Protein AF-F0WYY8-F1 (afdb_monomer_lite)

Radius of gyration: 13.11 Å; chains: 1; bounding box: 35×35×26 Å

Foldseek 3Di:
DEEAPDDFDPVDAALDDLVRVLVCVVVVNLVQQEYEHQQLPQCTSYNLSPDAADPVQQKWFQDSVVSHIDGDLDDSGYIYGRHNDDDPVCPVVVVVVVVVSSVVD

Structure (mmCIF, N/CA/C/O backbone):
data_AF-F0WYY8-F1
#
_entry.id   AF-F0WYY8-F1
#
loop_
_atom_site.group_PDB
_atom_site.id
_atom_site.type_symbol
_atom_site.label_atom_id
_atom_site.label_alt_id
_atom_site.label_comp_id
_atom_site.label_asym_id
_atom_site.label_entity_id
_atom_site.label_seq_id
_atom_site.pdbx_PDB_ins_code
_atom_site.Cartn_x
_atom_site.Cartn_y
_atom_site.Cartn_z
_atom_site.occupancy
_atom_site.B_iso_or_equiv
_atom_site.auth_seq_id
_atom_site.auth_comp_id
_atom_site.auth_asym_id
_atom_site.auth_atom_id
_atom_site.pdbx_PDB_model_num
ATOM 1 N N . MET A 1 1 ? 2.437 0.687 8.805 1.00 84.38 1 MET A N 1
ATOM 2 C CA . MET A 1 1 ? 3.038 0.388 7.488 1.00 84.38 1 MET A CA 1
ATOM 3 C C . MET A 1 1 ? 3.092 -1.119 7.299 1.00 84.38 1 MET A C 1
ATOM 5 O O . MET A 1 1 ? 3.439 -1.803 8.257 1.00 84.38 1 MET A O 1
ATOM 9 N N . LEU A 1 2 ? 2.751 -1.614 6.108 1.00 88.94 2 LEU A N 1
ATOM 10 C CA . LEU A 1 2 ? 2.913 -3.010 5.681 1.00 88.94 2 LEU A CA 1
ATOM 11 C C . LEU A 1 2 ? 3.929 -3.063 4.530 1.00 88.94 2 LEU A C 1
ATOM 13 O O . LEU A 1 2 ? 3.882 -2.211 3.648 1.00 88.94 2 LEU A O 1
ATOM 17 N N . VAL A 1 3 ? 4.813 -4.060 4.524 1.00 88.12 3 VAL A N 1
ATOM 18 C CA . VAL A 1 3 ? 5.704 -4.346 3.389 1.00 88.12 3 VAL A CA 1
ATOM 19 C C . VAL A 1 3 ? 5.444 -5.783 2.947 1.00 88.12 3 VAL A C 1
ATOM 21 O O . VAL A 1 3 ? 5.676 -6.708 3.725 1.00 88.12 3 VAL A O 1
ATOM 24 N N . ASN A 1 4 ? 4.921 -5.966 1.735 1.00 86.25 4 ASN A N 1
ATOM 25 C CA . ASN A 1 4 ? 4.677 -7.264 1.124 1.00 86.25 4 ASN A CA 1
ATOM 26 C C . ASN A 1 4 ? 5.800 -7.613 0.139 1.00 86.25 4 ASN A C 1
ATOM 28 O O . ASN A 1 4 ? 6.125 -6.832 -0.749 1.00 86.25 4 ASN A O 1
ATOM 32 N N . GLY A 1 5 ? 6.362 -8.809 0.289 1.00 83.62 5 GLY A N 1
ATOM 33 C CA . GLY A 1 5 ? 7.272 -9.433 -0.678 1.00 83.62 5 GLY A CA 1
ATOM 34 C C . GLY A 1 5 ? 6.922 -10.900 -0.931 1.00 83.62 5 GLY A C 1
ATOM 35 O O . GLY A 1 5 ? 7.756 -11.670 -1.397 1.00 83.62 5 GLY A O 1
ATOM 36 N N . MET A 1 6 ? 5.712 -11.310 -0.542 1.00 83.94 6 MET A N 1
ATOM 37 C CA . MET A 1 6 ? 5.197 -12.655 -0.759 1.00 83.94 6 MET A CA 1
ATOM 38 C C . MET A 1 6 ? 4.646 -12.751 -2.177 1.00 83.94 6 MET A C 1
ATOM 40 O O . MET A 1 6 ? 3.766 -11.977 -2.543 1.00 83.94 6 MET A O 1
ATOM 44 N N . TYR A 1 7 ? 5.111 -13.753 -2.924 1.00 81.19 7 TYR A N 1
ATOM 45 C CA . TYR A 1 7 ? 4.425 -14.204 -4.130 1.00 81.19 7 TYR A CA 1
ATOM 46 C C . TYR A 1 7 ? 3.037 -14.731 -3.762 1.00 81.19 7 TYR A C 1
ATOM 48 O O . TYR A 1 7 ? 2.910 -15.525 -2.823 1.00 81.19 7 TYR A O 1
ATOM 56 N N . TRP A 1 8 ? 2.018 -14.324 -4.510 1.00 89.25 8 TRP A N 1
ATOM 57 C CA . TRP A 1 8 ? 0.645 -14.751 -4.283 1.00 89.25 8 TRP A CA 1
ATOM 58 C C . TRP A 1 8 ? 0.037 -15.439 -5.506 1.00 89.25 8 TRP A C 1
ATOM 60 O O . TRP A 1 8 ? 0.290 -15.071 -6.650 1.00 89.25 8 TRP A O 1
ATOM 70 N N . ASP A 1 9 ? -0.822 -16.422 -5.239 1.00 87.88 9 ASP A N 1
ATOM 71 C CA . ASP A 1 9 ? -1.734 -17.005 -6.217 1.00 87.88 9 ASP A CA 1
ATOM 72 C C . ASP A 1 9 ? -3.091 -17.312 -5.565 1.00 87.88 9 ASP A C 1
ATOM 74 O O . ASP A 1 9 ? -3.228 -17.301 -4.338 1.00 87.88 9 ASP A O 1
ATOM 78 N N . ASP A 1 10 ? -4.107 -17.578 -6.386 1.00 87.44 10 ASP A N 1
ATOM 79 C CA . ASP A 1 10 ? -5.507 -17.713 -5.964 1.00 87.44 10 ASP A CA 1
ATOM 80 C C . A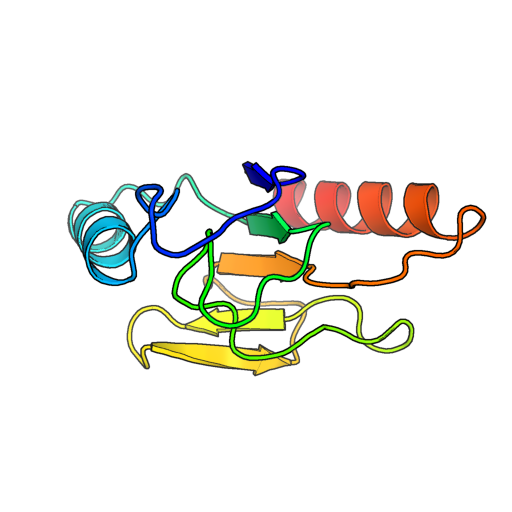SP A 1 10 ? -5.795 -18.897 -5.026 1.00 87.44 10 ASP A C 1
ATOM 82 O O . ASP A 1 10 ? -6.864 -18.951 -4.411 1.00 87.44 10 ASP A O 1
ATOM 86 N N . ARG A 1 11 ? -4.840 -19.819 -4.857 1.00 91.50 11 ARG A N 1
ATOM 87 C CA . ARG A 1 11 ? -4.934 -20.937 -3.910 1.00 91.50 11 ARG A CA 1
ATOM 88 C C . ARG A 1 11 ? -4.653 -20.492 -2.479 1.00 91.50 11 ARG A C 1
ATOM 90 O O . ARG A 1 11 ? -4.981 -21.224 -1.543 1.00 91.50 11 ARG A O 1
ATOM 97 N N . PHE A 1 12 ? -4.059 -19.313 -2.296 1.00 88.06 12 PHE A N 1
ATOM 98 C CA . PHE A 1 12 ? -3.747 -18.742 -0.993 1.00 88.06 12 PHE A CA 1
ATOM 99 C C . PHE A 1 12 ? -4.698 -17.591 -0.643 1.00 88.06 12 PHE A C 1
ATOM 101 O O . PHE A 1 12 ? -5.086 -16.799 -1.507 1.00 88.06 12 PHE A O 1
ATOM 108 N N . PRO A 1 13 ? -5.072 -17.442 0.642 1.00 89.44 13 PRO A N 1
ATOM 109 C CA . PRO A 1 13 ? -5.865 -16.299 1.066 1.00 89.44 13 PRO A CA 1
ATOM 110 C C . PRO A 1 13 ? -5.107 -14.993 0.802 1.00 89.44 13 PRO A C 1
ATOM 112 O O . PRO A 1 13 ? -3.883 -14.926 0.923 1.00 89.44 13 PRO A O 1
ATOM 115 N N . ARG A 1 14 ? -5.851 -13.937 0.461 1.00 92.12 14 ARG A N 1
ATOM 116 C CA . ARG A 1 14 ? -5.297 -12.582 0.353 1.00 92.12 14 ARG A CA 1
ATOM 117 C C . ARG A 1 14 ? -4.790 -12.119 1.721 1.00 92.12 14 ARG A C 1
ATOM 119 O O . ARG A 1 14 ? -5.382 -12.466 2.745 1.00 92.12 14 ARG A O 1
ATOM 126 N N . LEU A 1 15 ? -3.747 -11.292 1.733 1.00 91.81 15 LEU A N 1
ATOM 127 C CA . LEU A 1 15 ? -3.257 -10.650 2.956 1.00 91.81 15 LEU A CA 1
ATOM 128 C C . LEU A 1 15 ? -4.292 -9.672 3.512 1.00 91.81 15 LEU A C 1
ATOM 130 O O . LEU A 1 15 ? -4.494 -9.606 4.724 1.00 91.81 15 LEU A O 1
ATOM 134 N N . MET A 1 16 ? -4.955 -8.919 2.629 1.00 90.88 16 MET A N 1
ATOM 135 C CA . MET A 1 16 ? -6.020 -8.004 3.021 1.00 90.88 16 MET A CA 1
ATOM 136 C C . MET A 1 16 ? -7.024 -7.786 1.887 1.00 90.88 16 MET A C 1
ATOM 138 O O . MET A 1 16 ? -6.654 -7.549 0.736 1.00 90.88 16 MET A O 1
ATOM 142 N N . SER A 1 17 ? -8.310 -7.842 2.233 1.00 93.12 17 SER A N 1
ATOM 143 C CA . SER A 1 17 ? -9.423 -7.513 1.337 1.00 93.12 17 SER A CA 1
ATOM 144 C C . SER A 1 17 ? -9.888 -6.064 1.493 1.00 93.12 17 SER A C 1
ATOM 146 O O . SER A 1 17 ? -9.742 -5.462 2.562 1.00 93.12 17 SER A O 1
ATOM 148 N N . LYS A 1 18 ? -10.537 -5.520 0.456 1.00 92.81 18 LYS A N 1
ATOM 149 C CA . LYS A 1 18 ? -11.198 -4.203 0.486 1.00 92.81 18 LYS A CA 1
ATOM 150 C C . LYS A 1 18 ? -12.197 -4.114 1.643 1.00 92.81 18 LYS A C 1
ATOM 152 O O . LYS A 1 18 ? -12.292 -3.082 2.304 1.00 92.81 18 LYS A O 1
ATOM 157 N N . LYS A 1 19 ? -12.914 -5.214 1.909 1.00 93.38 19 LYS A N 1
ATOM 158 C CA . LYS A 1 19 ? -13.881 -5.317 3.008 1.00 93.38 19 LYS A CA 1
ATOM 159 C C . LYS A 1 19 ? -13.203 -5.186 4.373 1.00 93.38 19 LYS A C 1
ATOM 161 O O . LYS A 1 19 ? -13.629 -4.352 5.162 1.00 93.38 19 LYS A O 1
ATOM 166 N N . GLN A 1 20 ? -12.147 -5.961 4.626 1.00 93.19 20 GLN A N 1
ATOM 167 C CA . GLN A 1 20 ? -11.413 -5.904 5.897 1.00 93.19 20 GLN A CA 1
ATOM 168 C C . GLN A 1 20 ? -10.840 -4.508 6.150 1.00 93.19 20 GLN A C 1
ATOM 170 O O . GLN A 1 20 ? -10.988 -3.975 7.246 1.00 93.19 20 GLN A O 1
ATOM 175 N N . LEU A 1 21 ? -10.243 -3.891 5.125 1.00 93.19 21 LEU A N 1
ATOM 176 C CA . LEU A 1 21 ? -9.716 -2.534 5.237 1.00 93.19 21 LEU A CA 1
ATOM 177 C C . LEU A 1 21 ? -10.819 -1.523 5.581 1.00 93.19 21 LEU A C 1
ATOM 179 O O . LEU A 1 21 ? -10.646 -0.693 6.474 1.00 93.19 21 LEU A O 1
ATOM 183 N N . LYS A 1 22 ? -11.971 -1.610 4.908 1.00 93.06 22 LYS A N 1
ATOM 184 C CA . LYS A 1 22 ? -13.112 -0.734 5.182 1.00 93.06 22 LYS A CA 1
ATOM 185 C C . LYS A 1 22 ? -13.656 -0.914 6.601 1.00 93.06 22 LYS A C 1
ATOM 187 O O . LYS A 1 22 ? -13.899 0.081 7.272 1.00 93.06 22 LYS A O 1
ATOM 192 N N . GLU A 1 23 ? -13.808 -2.150 7.071 1.00 94.25 23 GLU A N 1
ATOM 193 C CA . GLU A 1 23 ? -14.276 -2.442 8.433 1.00 94.25 23 GLU A CA 1
ATOM 194 C C . GLU A 1 23 ? -13.331 -1.864 9.499 1.00 94.25 23 GLU A C 1
ATOM 196 O O . GLU A 1 23 ? -13.799 -1.277 10.473 1.00 94.25 23 GLU A O 1
ATOM 201 N N . MET A 1 24 ? -12.011 -1.957 9.294 1.00 92.69 24 MET A N 1
ATOM 202 C CA . MET A 1 24 ? -11.021 -1.333 10.183 1.00 92.69 24 MET A CA 1
ATOM 203 C C . MET A 1 24 ? -11.171 0.193 10.224 1.00 92.69 24 MET A C 1
ATOM 205 O O . MET A 1 24 ? -11.216 0.784 11.304 1.00 92.69 24 MET A O 1
ATOM 209 N N . TYR A 1 25 ? -11.304 0.827 9.056 1.00 91.69 25 TYR A N 1
ATOM 210 C CA . TYR A 1 25 ? -11.454 2.279 8.951 1.00 91.69 25 TYR A CA 1
ATOM 211 C C . TYR A 1 25 ? -12.769 2.785 9.548 1.00 91.69 25 TYR A C 1
ATOM 213 O O . TYR A 1 25 ? -12.767 3.793 10.258 1.00 91.69 25 TYR A O 1
ATOM 221 N N . ASP A 1 26 ? -13.878 2.088 9.294 1.00 91.94 26 ASP A N 1
ATOM 222 C CA . ASP A 1 26 ? -15.198 2.424 9.837 1.00 91.94 26 ASP A CA 1
ATOM 223 C C . ASP A 1 26 ? -15.234 2.247 11.369 1.00 91.94 26 ASP A C 1
ATOM 225 O O . ASP A 1 26 ? -15.921 2.996 12.062 1.00 91.94 26 ASP A O 1
ATOM 229 N N . ALA A 1 27 ? -14.441 1.316 11.916 1.00 93.62 27 ALA A N 1
ATOM 230 C CA . ALA A 1 27 ? -14.231 1.153 13.357 1.00 93.62 27 ALA A CA 1
ATOM 231 C C . ALA A 1 27 ? -13.293 2.214 13.976 1.00 93.62 27 ALA A C 1
ATOM 233 O O . ALA A 1 27 ? -13.054 2.198 15.185 1.00 93.62 27 ALA A O 1
ATOM 234 N N . GLY A 1 28 ? -12.759 3.138 13.171 1.00 91.12 28 GLY A N 1
ATOM 235 C CA . GLY A 1 28 ? -11.844 4.192 13.608 1.00 91.12 28 GLY A CA 1
ATOM 236 C C . GLY A 1 28 ? -10.376 3.766 13.708 1.00 91.12 28 GLY A C 1
ATOM 237 O O . GLY A 1 28 ? -9.548 4.572 14.136 1.00 91.12 28 GLY A O 1
ATOM 238 N N . ASP A 1 29 ? -10.020 2.543 13.299 1.00 90.69 29 ASP A N 1
ATOM 239 C CA . ASP A 1 29 ? -8.626 2.101 13.245 1.00 90.69 29 ASP A CA 1
ATOM 240 C C . ASP A 1 29 ? -7.967 2.556 11.935 1.00 90.69 29 ASP A C 1
ATOM 242 O O . ASP A 1 29 ? -8.098 1.934 10.881 1.00 90.69 29 ASP A O 1
ATOM 246 N N . ARG A 1 30 ? -7.236 3.672 12.022 1.00 88.00 30 ARG A N 1
ATOM 247 C CA . ARG A 1 30 ? -6.501 4.294 10.909 1.00 88.00 30 ARG A CA 1
ATOM 248 C C . ARG A 1 30 ? -4.991 4.039 10.969 1.00 88.00 30 ARG A C 1
ATOM 250 O O . ARG A 1 30 ? -4.208 4.824 10.448 1.00 88.00 30 ARG A O 1
ATOM 257 N N . LYS A 1 31 ? -4.543 2.962 11.629 1.00 88.31 31 LYS A N 1
ATOM 258 C CA . LYS A 1 31 ? -3.101 2.668 11.787 1.00 88.31 31 LYS A CA 1
ATOM 259 C C . LYS A 1 31 ? -2.414 2.227 10.493 1.00 88.31 31 LYS A C 1
ATOM 261 O O . LYS A 1 31 ? -1.182 2.286 10.396 1.00 88.31 31 LYS A O 1
ATOM 266 N N . LEU A 1 32 ? -3.170 1.735 9.510 1.00 89.81 32 LEU A N 1
ATOM 267 C CA . LEU A 1 32 ? -2.614 1.344 8.218 1.00 89.81 32 LEU A CA 1
ATOM 268 C C . LEU A 1 32 ? -2.450 2.571 7.317 1.00 89.81 32 LEU A C 1
ATOM 270 O O . LEU A 1 32 ? -3.297 2.865 6.490 1.00 89.81 32 LEU A O 1
ATOM 274 N N . LEU A 1 33 ? -1.325 3.261 7.478 1.00 90.62 33 LEU A N 1
ATOM 275 C CA . LEU A 1 33 ? -1.023 4.480 6.723 1.00 90.62 33 LEU A CA 1
ATOM 276 C C . LEU A 1 33 ? -0.445 4.211 5.324 1.00 90.62 33 LEU A C 1
ATOM 278 O O . LEU A 1 33 ? -0.546 5.046 4.432 1.00 90.62 33 LEU A O 1
ATOM 282 N N . GLY A 1 34 ? 0.160 3.039 5.109 1.00 91.44 34 GLY A N 1
ATOM 283 C CA . GLY A 1 34 ? 0.712 2.707 3.802 1.00 91.44 34 GLY A CA 1
ATOM 284 C C . GLY A 1 34 ? 1.179 1.267 3.638 1.00 91.44 34 GLY A C 1
ATOM 285 O O . GLY A 1 34 ? 1.477 0.574 4.623 1.00 91.44 34 GLY A O 1
ATOM 286 N N . ILE A 1 35 ? 1.240 0.853 2.374 1.00 92.75 35 ILE A N 1
ATOM 287 C CA . ILE A 1 35 ? 1.654 -0.454 1.875 1.00 92.75 35 ILE A CA 1
ATOM 288 C C . ILE A 1 35 ? 2.747 -0.278 0.819 1.00 92.75 35 ILE A C 1
ATOM 290 O O . ILE A 1 35 ? 2.563 0.441 -0.160 1.00 92.75 35 ILE A O 1
ATOM 294 N N . ALA A 1 36 ? 3.851 -0.993 1.000 1.00 90.44 36 ALA A N 1
ATOM 295 C CA . ALA A 1 36 ? 4.820 -1.269 -0.051 1.00 90.44 36 ALA A CA 1
ATOM 296 C C . ALA A 1 36 ? 4.624 -2.715 -0.521 1.00 90.44 36 ALA A C 1
ATOM 298 O O . ALA A 1 36 ? 4.782 -3.630 0.281 1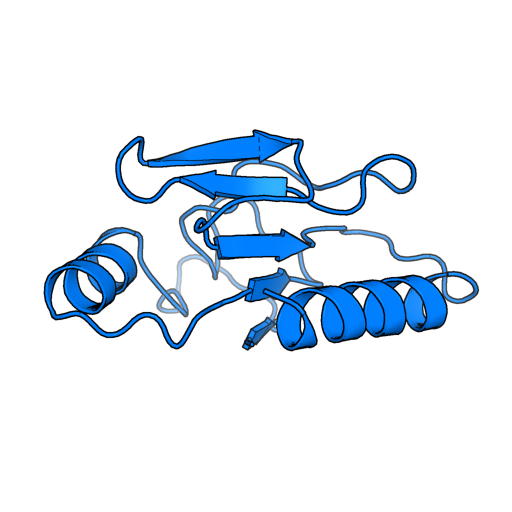.00 90.44 36 ALA A O 1
ATOM 299 N N . ASP A 1 37 ? 4.256 -2.928 -1.778 1.00 87.44 37 ASP A N 1
ATOM 300 C CA . ASP A 1 37 ? 4.017 -4.242 -2.373 1.00 87.44 37 ASP A CA 1
ATOM 301 C C . ASP A 1 37 ? 5.042 -4.506 -3.479 1.00 87.44 37 ASP A C 1
ATOM 303 O O . ASP A 1 37 ? 4.920 -4.001 -4.592 1.00 87.44 37 ASP A O 1
ATOM 307 N N . ILE A 1 38 ? 6.085 -5.261 -3.132 1.00 83.38 38 ILE A N 1
ATOM 308 C CA . ILE A 1 38 ? 7.260 -5.505 -3.978 1.00 83.38 38 ILE A CA 1
ATOM 309 C C . ILE A 1 38 ? 6.934 -6.495 -5.101 1.00 83.38 38 ILE A C 1
ATOM 311 O O . ILE A 1 38 ? 7.557 -6.451 -6.156 1.00 83.38 38 ILE A O 1
ATOM 315 N N . THR A 1 39 ? 5.977 -7.405 -4.891 1.00 81.50 39 THR A N 1
ATOM 316 C CA . THR A 1 39 ? 5.603 -8.386 -5.922 1.00 81.50 39 THR A CA 1
ATOM 317 C C . THR A 1 39 ? 4.649 -7.808 -6.958 1.00 81.50 39 THR A C 1
ATOM 319 O O . THR A 1 39 ? 4.593 -8.332 -8.066 1.00 81.50 39 THR A O 1
ATOM 322 N N . CYS A 1 40 ? 3.951 -6.715 -6.621 1.00 83.81 40 CYS A N 1
ATOM 323 C CA . CYS A 1 40 ? 2.985 -6.035 -7.483 1.00 83.81 40 CYS A CA 1
ATOM 324 C C . CYS A 1 40 ? 1.995 -7.009 -8.148 1.00 83.81 40 CYS A C 1
ATOM 326 O O . CYS A 1 40 ? 1.739 -6.989 -9.355 1.00 83.81 40 CYS A O 1
ATOM 328 N N . ASP A 1 41 ? 1.408 -7.887 -7.336 1.00 86.06 41 ASP A N 1
ATOM 329 C CA . ASP A 1 41 ? 0.372 -8.79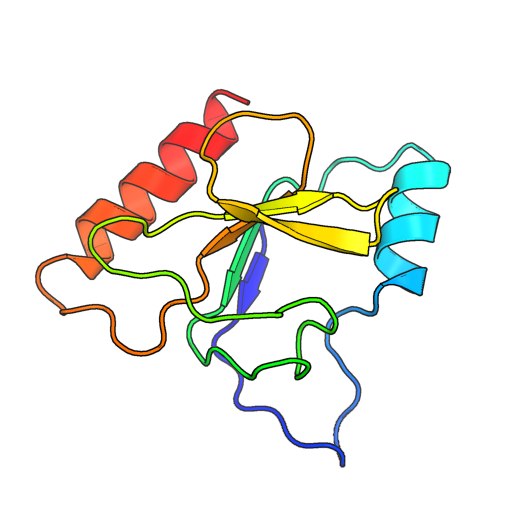0 -7.818 1.00 86.06 41 ASP A CA 1
ATOM 330 C C . ASP A 1 41 ? -0.925 -7.985 -8.023 1.00 86.06 41 ASP A C 1
ATOM 332 O O . ASP A 1 41 ? -1.662 -7.701 -7.072 1.00 86.06 41 ASP A O 1
ATOM 336 N N . ILE A 1 42 ? -1.217 -7.587 -9.269 1.00 89.31 42 ILE A N 1
ATOM 337 C CA . ILE A 1 42 ? -2.424 -6.813 -9.602 1.00 89.31 42 ILE A CA 1
ATOM 338 C C . ILE A 1 42 ? -3.670 -7.588 -9.171 1.00 89.31 42 ILE A C 1
ATOM 340 O O . ILE A 1 42 ? -3.927 -8.701 -9.634 1.00 89.31 42 ILE A O 1
ATOM 344 N N . ARG A 1 43 ? -4.472 -6.975 -8.293 1.00 89.44 43 ARG A N 1
ATOM 345 C CA . ARG A 1 43 ? -5.622 -7.604 -7.624 1.00 89.44 43 ARG A CA 1
ATOM 346 C C . ARG A 1 43 ? -5.255 -8.953 -6.996 1.00 89.44 43 ARG A C 1
ATOM 348 O O . ARG A 1 43 ? -6.043 -9.900 -7.071 1.00 89.44 43 ARG A O 1
ATOM 355 N N . GLY A 1 44 ? -4.067 -9.038 -6.401 1.00 91.06 44 GLY A N 1
ATOM 356 C CA . GLY A 1 44 ? -3.491 -10.227 -5.781 1.00 91.06 44 GLY A CA 1
ATOM 357 C C . GLY A 1 44 ? -3.544 -10.200 -4.255 1.00 91.06 44 GLY A C 1
ATOM 358 O O . GLY A 1 44 ? -4.613 -10.022 -3.661 1.00 91.06 44 GLY A O 1
ATOM 359 N N . SER A 1 45 ? -2.401 -10.397 -3.597 1.00 91.06 45 SER A N 1
ATOM 360 C CA . SER A 1 45 ? -2.306 -10.459 -2.129 1.00 91.06 45 SER A CA 1
ATOM 361 C C . SER A 1 45 ? -2.955 -9.249 -1.438 1.00 91.06 45 SER A C 1
ATOM 363 O O . SER A 1 4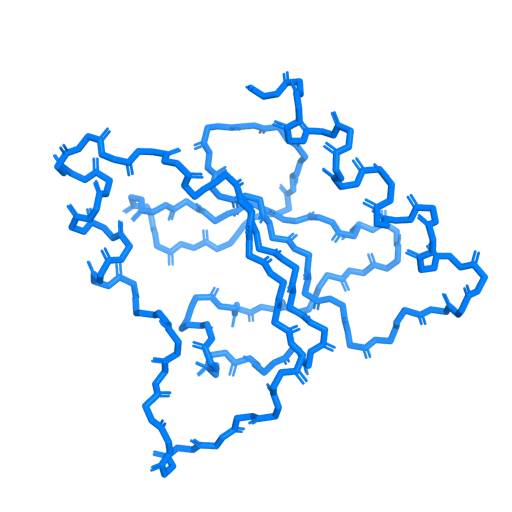5 ? -3.612 -9.409 -0.405 1.00 91.06 45 SER A O 1
ATOM 365 N N . ILE A 1 46 ? -2.832 -8.067 -2.046 1.00 93.62 46 ILE A N 1
ATOM 366 C CA . ILE A 1 46 ? -3.537 -6.837 -1.697 1.00 93.62 46 ILE A CA 1
ATOM 367 C C . ILE A 1 46 ? -4.621 -6.588 -2.748 1.00 93.62 46 ILE A C 1
ATOM 369 O O . ILE A 1 46 ? -4.351 -6.260 -3.902 1.00 93.62 46 ILE A O 1
ATOM 373 N N . GLU A 1 47 ? -5.885 -6.764 -2.356 1.00 93.62 47 GLU A N 1
ATOM 374 C CA . GLU A 1 47 ? -7.004 -6.831 -3.309 1.00 93.62 47 GLU A CA 1
ATOM 375 C C . GLU A 1 47 ? -7.175 -5.557 -4.156 1.00 93.62 47 GLU A C 1
ATOM 377 O O . GLU A 1 47 ? -7.659 -5.614 -5.288 1.00 93.62 47 GLU A O 1
ATOM 382 N N . TRP A 1 48 ? -6.803 -4.398 -3.612 1.00 93.62 48 TRP A N 1
ATOM 383 C CA . TRP A 1 48 ? -6.975 -3.101 -4.264 1.00 93.62 48 TRP A CA 1
ATOM 384 C C . TRP A 1 48 ? -5.762 -2.604 -5.048 1.00 93.62 48 TRP A C 1
ATOM 386 O O . TRP A 1 48 ? -5.791 -1.466 -5.510 1.00 93.62 48 TRP A O 1
ATOM 396 N N . THR A 1 49 ? -4.728 -3.425 -5.234 1.00 93.88 49 THR A N 1
ATOM 397 C CA . THR A 1 49 ? -3.644 -3.105 -6.168 1.00 93.88 49 THR A CA 1
ATOM 398 C C . THR A 1 49 ? -4.205 -3.102 -7.595 1.00 93.88 49 THR A C 1
ATOM 400 O O . THR A 1 49 ? -4.415 -4.154 -8.198 1.00 93.88 49 THR A O 1
ATOM 403 N N . GLU A 1 50 ? -4.531 -1.920 -8.120 1.00 92.94 50 GLU A N 1
ATOM 404 C CA . GLU A 1 50 ? -5.158 -1.736 -9.438 1.00 92.94 50 GLU A CA 1
ATOM 405 C C . GLU A 1 50 ? -4.139 -1.602 -10.567 1.00 92.94 50 GLU A C 1
ATOM 407 O O . GLU A 1 50 ? -4.424 -2.016 -11.691 1.00 92.94 50 GLU A O 1
ATOM 412 N N . TYR A 1 51 ? -2.974 -1.033 -10.265 1.00 92.31 51 TYR A N 1
ATOM 413 C CA . TYR A 1 51 ? -1.887 -0.807 -11.208 1.00 92.31 51 TYR A CA 1
ATOM 414 C C . TYR A 1 51 ? -0.532 -0.749 -10.488 1.00 92.31 51 TYR A C 1
ATOM 416 O O . TYR A 1 51 ? -0.464 -0.572 -9.265 1.00 92.31 51 TYR A O 1
ATOM 424 N N . ALA A 1 52 ? 0.541 -0.901 -11.264 1.00 91.62 52 ALA A N 1
ATOM 425 C CA . ALA A 1 52 ? 1.908 -0.713 -10.800 1.00 91.62 52 ALA A CA 1
ATOM 426 C C . ALA A 1 52 ? 2.275 0.775 -10.818 1.00 91.62 52 ALA A C 1
ATOM 428 O O . ALA A 1 52 ? 1.974 1.464 -11.793 1.00 91.62 52 ALA A O 1
ATOM 429 N N . THR A 1 53 ? 2.915 1.274 -9.760 1.00 90.56 53 THR A N 1
ATOM 430 C CA . THR A 1 53 ? 3.473 2.632 -9.770 1.00 90.56 53 THR A CA 1
ATOM 431 C C . THR A 1 53 ? 4.731 2.705 -10.646 1.00 90.56 53 THR A C 1
ATOM 433 O O . THR A 1 53 ? 5.379 1.695 -10.913 1.00 90.56 53 THR A O 1
ATOM 436 N N . GLU A 1 54 ? 5.064 3.902 -11.128 1.00 87.50 54 GLU A N 1
ATOM 437 C CA . GLU A 1 54 ? 6.193 4.137 -12.045 1.00 87.50 54 GLU A CA 1
ATOM 438 C C . GLU A 1 54 ? 7.377 4.763 -11.296 1.00 87.50 54 GLU A C 1
ATOM 440 O O . GLU A 1 54 ? 7.189 5.372 -10.247 1.00 87.50 54 GLU A O 1
ATOM 445 N N . ILE A 1 55 ? 8.599 4.686 -11.835 1.00 83.81 55 ILE A N 1
ATOM 446 C CA . ILE A 1 55 ? 9.785 5.299 -11.199 1.00 83.81 55 ILE A CA 1
ATOM 447 C C . ILE A 1 55 ? 9.587 6.813 -11.016 1.00 83.81 55 ILE A C 1
ATOM 449 O O . ILE A 1 55 ? 9.948 7.378 -9.985 1.00 83.81 55 ILE A O 1
ATOM 453 N N . GLU A 1 56 ? 8.970 7.469 -11.995 1.00 85.19 56 GLU A N 1
ATOM 454 C CA . GLU A 1 56 ? 8.670 8.900 -12.003 1.00 85.19 56 GLU A CA 1
ATOM 455 C C . GLU A 1 56 ? 7.517 9.264 -11.056 1.00 85.19 56 GLU A C 1
ATOM 457 O O . GLU A 1 56 ? 7.409 10.408 -10.605 1.00 85.19 56 GLU A O 1
ATOM 462 N N . LYS A 1 57 ? 6.648 8.293 -10.754 1.00 87.81 57 LYS A N 1
ATOM 463 C CA . LYS A 1 57 ? 5.482 8.421 -9.874 1.00 87.81 57 LYS A CA 1
ATOM 464 C C . LYS A 1 57 ? 5.365 7.190 -8.967 1.00 87.81 57 LYS A C 1
ATOM 466 O O . LYS A 1 57 ? 4.444 6.387 -9.131 1.00 87.81 57 LYS A O 1
ATOM 471 N N . PRO A 1 58 ? 6.273 7.044 -7.989 1.00 87.75 58 PRO A N 1
ATOM 472 C CA . PRO A 1 58 ? 6.428 5.793 -7.245 1.00 87.75 58 PRO A CA 1
ATOM 473 C C . PRO A 1 58 ? 5.306 5.542 -6.233 1.00 87.75 58 PRO A C 1
ATOM 475 O O . PRO A 1 58 ? 5.206 4.441 -5.689 1.00 87.75 58 PRO A O 1
ATOM 478 N N . PHE A 1 59 ? 4.445 6.539 -6.001 1.00 91.62 59 PHE A N 1
ATOM 479 C CA . PHE A 1 59 ? 3.398 6.507 -4.988 1.00 91.62 59 PHE A CA 1
ATOM 480 C C . PHE A 1 59 ? 2.013 6.778 -5.572 1.00 91.62 59 PHE A C 1
ATOM 482 O O . PHE A 1 59 ? 1.814 7.675 -6.396 1.00 91.62 59 PHE A O 1
ATOM 489 N N . ALA A 1 60 ? 1.048 6.028 -5.058 1.00 94.38 60 ALA A N 1
ATOM 490 C CA . ALA A 1 60 ? -0.373 6.229 -5.268 1.00 94.38 60 ALA A CA 1
ATOM 491 C C . ALA A 1 60 ? -1.099 6.269 -3.918 1.00 94.38 60 ALA A C 1
ATOM 493 O O . ALA A 1 60 ? -0.559 5.898 -2.876 1.00 94.38 60 ALA A O 1
ATOM 494 N N . LEU A 1 61 ? -2.348 6.710 -3.939 1.00 95.06 61 LEU A N 1
ATOM 495 C CA . LEU A 1 61 ? -3.239 6.743 -2.789 1.00 95.06 61 LEU A CA 1
ATOM 496 C C . LEU A 1 61 ? -4.454 5.871 -3.077 1.00 95.06 61 LEU A C 1
ATOM 498 O O . LEU A 1 61 ? -5.059 5.980 -4.144 1.00 95.06 61 LEU A O 1
ATOM 502 N N . TYR A 1 62 ? -4.816 5.015 -2.128 1.00 95.50 62 TYR A N 1
ATOM 503 C CA . TYR A 1 62 ? -6.024 4.206 -2.204 1.00 95.50 62 TYR A CA 1
ATOM 504 C C . TYR A 1 62 ? -7.159 4.837 -1.395 1.00 95.50 62 TYR A C 1
ATOM 506 O O . TYR A 1 62 ? -7.155 4.832 -0.161 1.00 95.50 62 TYR A O 1
ATOM 514 N N . ASP A 1 63 ? -8.154 5.357 -2.111 1.00 93.62 63 ASP A N 1
ATOM 515 C CA . ASP A 1 63 ? -9.375 5.894 -1.523 1.00 93.62 63 ASP A CA 1
ATOM 516 C C . ASP A 1 63 ? -10.310 4.741 -1.152 1.00 93.62 63 ASP A C 1
ATOM 518 O O . ASP A 1 63 ? -10.886 4.078 -2.014 1.00 93.62 63 ASP A O 1
ATOM 522 N N . ILE A 1 64 ? -10.475 4.511 0.149 1.00 91.69 64 ILE A N 1
ATOM 523 C CA . ILE A 1 64 ? -11.300 3.424 0.692 1.00 91.69 64 ILE A CA 1
ATOM 524 C C . ILE A 1 64 ? -12.793 3.655 0.433 1.00 91.69 64 ILE A C 1
ATOM 526 O O . ILE A 1 64 ? -13.544 2.689 0.308 1.00 91.69 64 ILE A O 1
ATOM 530 N N . GLN A 1 65 ? -13.236 4.913 0.346 1.00 89.62 65 GLN A N 1
ATOM 531 C CA . GLN A 1 65 ? -14.643 5.247 0.116 1.00 89.62 65 GLN A CA 1
ATOM 532 C C . GLN A 1 65 ? -15.015 5.064 -1.355 1.00 89.62 65 GLN A C 1
ATOM 534 O O . GLN A 1 65 ? -16.065 4.508 -1.665 1.00 89.62 65 GLN A O 1
ATOM 539 N N . GLN A 1 66 ? -14.142 5.508 -2.260 1.00 91.12 66 GLN A N 1
ATOM 540 C CA . GLN A 1 66 ? -14.326 5.355 -3.706 1.00 91.12 66 GLN A CA 1
ATOM 541 C C . GLN A 1 66 ? -13.862 3.982 -4.218 1.00 91.12 66 GLN A C 1
ATOM 543 O O . GLN A 1 66 ? -14.207 3.591 -5.331 1.00 91.12 66 GLN A O 1
ATOM 548 N N . GLY A 1 67 ? -13.082 3.252 -3.420 1.00 92.31 67 GLY A N 1
ATOM 549 C CA . GLY A 1 67 ? -12.584 1.916 -3.723 1.00 92.31 67 GLY A CA 1
ATOM 550 C C . GLY A 1 67 ? -11.587 1.858 -4.879 1.00 92.31 67 GLY A C 1
ATOM 551 O O . GLY A 1 67 ? -11.546 0.817 -5.543 1.00 92.31 67 GLY A O 1
ATOM 552 N N . ARG A 1 68 ? -10.826 2.940 -5.113 1.00 93.12 68 ARG A N 1
ATOM 553 C CA . ARG A 1 68 ? -9.934 3.129 -6.273 1.00 93.12 68 ARG A CA 1
ATOM 554 C C . ARG A 1 68 ? -8.568 3.693 -5.899 1.00 93.12 68 ARG A C 1
ATOM 556 O O . ARG A 1 68 ? -8.456 4.476 -4.953 1.00 93.12 68 ARG A O 1
ATOM 563 N N . MET A 1 69 ? -7.553 3.346 -6.685 1.00 94.56 69 MET A N 1
ATOM 564 C CA . MET A 1 69 ? -6.246 3.998 -6.611 1.00 94.56 69 MET A CA 1
ATOM 565 C C . MET A 1 69 ? -6.239 5.301 -7.421 1.00 94.56 69 MET A C 1
ATOM 567 O O . MET A 1 69 ? -6.925 5.439 -8.436 1.00 94.56 69 MET A O 1
ATOM 571 N N . ARG A 1 70 ? -5.454 6.274 -6.963 1.00 93.75 70 ARG A N 1
ATOM 572 C CA . ARG A 1 70 ? -5.155 7.510 -7.688 1.00 93.75 70 ARG A CA 1
ATOM 573 C C . ARG A 1 70 ? -3.696 7.887 -7.497 1.00 93.75 70 ARG A C 1
ATOM 575 O O . ARG A 1 70 ? -3.169 7.742 -6.397 1.00 93.75 70 ARG A O 1
ATOM 582 N N . ASP A 1 71 ? -3.078 8.460 -8.521 1.00 90.56 71 ASP A N 1
ATOM 583 C CA . ASP A 1 71 ? -1.754 9.059 -8.372 1.00 90.56 71 ASP A CA 1
ATOM 584 C C . ASP A 1 71 ? -1.804 10.150 -7.298 1.00 90.56 71 ASP A C 1
ATO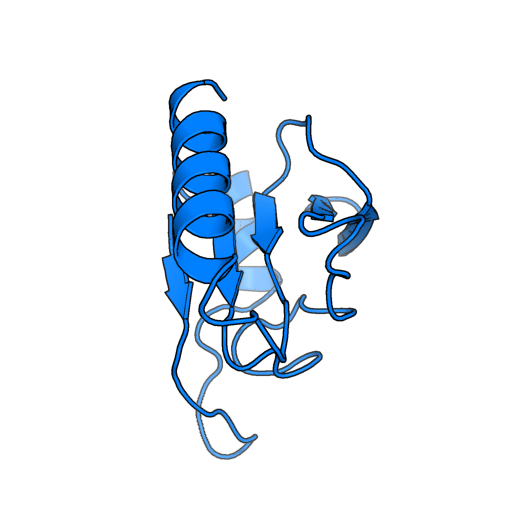M 586 O O . ASP A 1 71 ? -2.737 10.965 -7.235 1.00 90.56 71 ASP A O 1
ATOM 590 N N . GLY A 1 72 ? -0.796 10.171 -6.434 1.00 86.44 72 GLY A N 1
ATOM 591 C CA . GLY A 1 72 ? -0.729 11.161 -5.376 1.00 86.44 72 GLY A CA 1
ATOM 592 C C . GLY A 1 72 ? 0.237 10.789 -4.268 1.00 86.44 72 GLY A C 1
ATOM 593 O O . GLY A 1 72 ? 0.552 9.626 -4.045 1.00 86.44 72 GLY A O 1
ATOM 594 N N . LEU A 1 73 ? 0.678 11.823 -3.557 1.00 80.88 73 LEU A N 1
ATOM 595 C CA . LEU A 1 73 ? 1.617 11.718 -2.439 1.00 80.88 73 LEU A CA 1
ATOM 596 C C . LEU A 1 73 ? 1.037 12.261 -1.124 1.00 80.88 73 LEU A C 1
ATOM 598 O O . LEU A 1 73 ? 1.637 12.101 -0.065 1.00 80.88 73 LEU A O 1
ATOM 602 N N . HIS A 1 74 ? -0.113 12.934 -1.191 1.00 82.12 74 HIS A N 1
ATOM 603 C CA . HIS A 1 74 ? -0.722 13.642 -0.069 1.00 82.12 74 HIS A CA 1
ATOM 604 C C . HIS A 1 74 ? -2.223 13.360 0.011 1.00 82.12 74 HIS A C 1
ATOM 606 O O . HIS A 1 74 ? -2.943 13.500 -0.986 1.00 82.12 74 HIS A O 1
ATOM 612 N N . GLY A 1 75 ? -2.669 12.982 1.206 1.00 82.81 75 GLY A N 1
ATOM 613 C CA . GLY A 1 75 ? -4.050 12.639 1.512 1.00 82.81 75 GLY A CA 1
ATOM 614 C C . GLY A 1 75 ? -4.149 11.779 2.773 1.00 82.81 75 GLY A C 1
ATOM 615 O O . GLY A 1 75 ? -3.131 11.293 3.263 1.00 82.81 75 GLY A O 1
ATOM 616 N N . ASP A 1 76 ? -5.371 11.603 3.274 1.00 84.62 76 ASP A N 1
ATOM 617 C CA . ASP A 1 76 ? -5.683 10.741 4.431 1.00 84.62 76 ASP A CA 1
ATOM 618 C C . ASP A 1 76 ? -5.883 9.266 4.018 1.00 84.62 76 ASP A C 1
ATOM 620 O O . ASP A 1 76 ? -6.191 8.390 4.832 1.00 84.62 76 ASP A O 1
ATOM 624 N N . GLU A 1 77 ? -5.784 9.002 2.717 1.00 92.12 77 GLU A N 1
ATOM 625 C CA . GLU A 1 77 ? -5.873 7.690 2.097 1.00 92.12 77 GLU A CA 1
ATOM 626 C C . GLU A 1 77 ? -4.642 6.811 2.373 1.00 92.12 77 GLU A C 1
ATOM 628 O O . GLU A 1 77 ? -3.571 7.286 2.745 1.00 92.12 77 GLU A O 1
ATOM 633 N N . VAL A 1 78 ? -4.776 5.502 2.138 1.00 93.31 78 VAL A N 1
ATOM 634 C CA . VAL A 1 78 ? -3.653 4.565 2.296 1.00 93.31 78 VAL A CA 1
ATOM 635 C C . VAL A 1 78 ? -2.634 4.814 1.190 1.00 93.31 78 VAL A C 1
ATOM 637 O O . VAL A 1 78 ? -2.966 4.705 0.008 1.00 93.31 78 VAL A O 1
ATOM 640 N N . MET A 1 79 ? -1.387 5.102 1.560 1.00 95.00 79 MET A N 1
ATOM 641 C CA . MET A 1 79 ? -0.302 5.260 0.593 1.00 95.00 79 MET A CA 1
ATOM 642 C C . MET A 1 79 ? 0.151 3.908 0.042 1.00 95.00 79 MET A C 1
ATOM 644 O O . MET A 1 79 ? 0.386 2.968 0.794 1.00 95.00 79 MET A O 1
ATOM 648 N N . MET A 1 80 ? 0.302 3.816 -1.272 1.00 94.00 80 MET A N 1
ATOM 649 C CA . MET A 1 80 ? 0.658 2.600 -1.995 1.00 94.00 80 MET A CA 1
ATOM 650 C C . MET A 1 80 ? 1.959 2.819 -2.766 1.00 94.00 80 MET A C 1
ATOM 652 O O . MET A 1 80 ? 2.081 3.799 -3.499 1.00 94.00 80 MET A O 1
ATOM 656 N N . MET A 1 81 ? 2.901 1.888 -2.637 1.00 92.44 81 MET A N 1
ATOM 657 C CA . MET A 1 81 ? 4.065 1.743 -3.514 1.00 92.44 81 MET A CA 1
ATOM 658 C C . MET A 1 81 ? 4.022 0.328 -4.093 1.00 92.44 81 MET A C 1
ATOM 660 O O . MET A 1 81 ? 4.244 -0.629 -3.358 1.00 92.44 81 MET A O 1
ATOM 664 N N . THR A 1 82 ? 3.685 0.188 -5.374 1.00 90.81 82 THR A N 1
ATOM 665 C CA . THR A 1 82 ? 3.383 -1.098 -6.034 1.00 90.81 82 THR A CA 1
ATOM 666 C C . THR A 1 82 ? 4.276 -1.286 -7.261 1.00 90.81 82 THR A C 1
ATOM 668 O O . THR A 1 82 ? 3.810 -1.604 -8.347 1.00 90.81 82 THR A O 1
ATOM 671 N N . MET A 1 83 ? 5.571 -1.006 -7.135 1.00 83.81 83 MET A N 1
ATOM 672 C CA . MET A 1 83 ? 6.509 -1.121 -8.254 1.00 83.81 83 MET A CA 1
ATOM 673 C C . MET A 1 83 ? 7.010 -2.559 -8.388 1.00 83.81 83 MET A C 1
ATOM 675 O O . MET A 1 83 ? 7.447 -3.145 -7.401 1.00 83.81 83 MET A O 1
ATOM 679 N N . ASP A 1 84 ? 6.994 -3.101 -9.604 1.00 71.81 84 ASP A N 1
ATOM 680 C CA . ASP A 1 84 ? 7.458 -4.461 -9.914 1.00 71.81 84 ASP A CA 1
ATOM 681 C C . ASP A 1 84 ? 8.989 -4.549 -10.059 1.00 71.81 84 ASP A C 1
ATOM 683 O O . ASP A 1 84 ? 9.606 -5.571 -9.755 1.00 71.81 84 ASP A O 1
ATOM 687 N N . GLN A 1 85 ? 9.615 -3.463 -10.512 1.00 69.19 85 GLN A N 1
ATOM 688 C CA . GLN A 1 85 ? 11.048 -3.362 -10.743 1.00 69.19 85 GLN A CA 1
ATOM 689 C C . GLN A 1 85 ? 11.583 -2.097 -10.082 1.00 69.19 85 GLN A C 1
ATOM 691 O O . GLN A 1 85 ? 11.626 -1.025 -10.680 1.00 69.19 85 GLN A O 1
ATOM 696 N N . LEU A 1 86 ? 12.018 -2.226 -8.830 1.00 66.75 86 LEU A N 1
ATOM 697 C CA . LEU A 1 86 ? 12.820 -1.199 -8.170 1.00 66.75 86 LEU A CA 1
ATOM 698 C C . LEU A 1 86 ? 14.288 -1.387 -8.584 1.00 66.75 86 LEU A C 1
ATOM 700 O O . LEU A 1 86 ? 14.886 -2.401 -8.209 1.00 66.75 86 LEU A O 1
ATOM 704 N N . PRO A 1 87 ? 14.905 -0.443 -9.325 1.00 69.38 87 PRO A N 1
ATOM 705 C CA . PRO A 1 87 ? 16.347 -0.462 -9.535 1.00 69.38 87 PRO A CA 1
ATOM 706 C C . PRO A 1 87 ? 17.045 -0.473 -8.177 1.00 69.38 87 PRO A C 1
ATOM 708 O O . PRO A 1 87 ? 16.645 0.256 -7.264 1.00 69.38 87 PRO A O 1
ATOM 711 N N . SER A 1 88 ? 18.081 -1.297 -8.026 1.00 69.94 88 SER A N 1
ATOM 712 C CA . SER A 1 88 ? 18.771 -1.457 -6.737 1.00 69.94 88 SER A CA 1
ATOM 713 C C . SER A 1 88 ? 19.333 -0.127 -6.227 1.00 69.94 88 SER A C 1
ATOM 715 O O . SER A 1 88 ? 19.341 0.125 -5.024 1.00 69.94 88 SER A O 1
ATOM 717 N N . GLU A 1 89 ? 19.737 0.742 -7.152 1.00 71.25 89 GLU A N 1
ATOM 718 C CA . GLU A 1 89 ? 20.249 2.085 -6.905 1.00 71.25 89 GLU A CA 1
ATOM 719 C C . GLU A 1 89 ? 19.194 3.026 -6.302 1.00 71.25 89 GLU A C 1
ATOM 721 O O . GLU A 1 89 ? 19.546 3.902 -5.520 1.00 71.25 89 GLU A O 1
ATOM 726 N N . LEU A 1 90 ? 17.910 2.830 -6.623 1.00 75.38 90 LEU A N 1
ATOM 727 C CA . LEU A 1 90 ? 16.803 3.688 -6.176 1.00 75.38 90 LEU A CA 1
ATOM 728 C C . LEU A 1 90 ? 15.978 3.069 -5.043 1.00 75.38 90 LEU A C 1
ATOM 730 O O . LEU A 1 90 ? 15.257 3.780 -4.346 1.00 75.38 90 LEU A O 1
ATOM 734 N N . ALA A 1 91 ? 16.078 1.755 -4.823 1.00 73.62 91 ALA A N 1
ATOM 735 C CA . ALA A 1 91 ? 15.282 1.039 -3.827 1.00 73.62 91 ALA A CA 1
ATOM 736 C C . ALA A 1 91 ? 15.445 1.614 -2.409 1.00 73.62 91 ALA A C 1
ATOM 738 O O . ALA A 1 91 ? 14.467 1.735 -1.666 1.00 73.62 91 ALA A O 1
ATOM 739 N N . MET A 1 92 ? 16.672 2.002 -2.042 1.00 79.31 92 MET A N 1
ATOM 740 C CA . MET A 1 92 ? 16.960 2.611 -0.742 1.00 79.31 92 MET A CA 1
ATOM 741 C C . MET A 1 92 ? 16.321 3.998 -0.616 1.00 79.31 92 MET A C 1
ATOM 743 O O . MET A 1 92 ? 15.643 4.268 0.375 1.00 79.31 92 MET A O 1
ATOM 747 N N . GLU A 1 93 ? 16.495 4.849 -1.629 1.00 82.38 93 GLU A N 1
ATOM 748 C CA . GLU A 1 93 ? 15.961 6.214 -1.641 1.00 82.38 93 GLU A CA 1
ATOM 749 C C . GLU A 1 93 ? 14.430 6.217 -1.606 1.00 82.38 93 GLU A C 1
ATOM 751 O O . GLU A 1 93 ? 13.830 6.939 -0.811 1.00 82.38 93 GLU A O 1
ATOM 756 N N . LEU A 1 94 ? 13.790 5.359 -2.405 1.00 79.06 94 LEU A N 1
ATOM 757 C CA . LEU A 1 94 ? 12.334 5.236 -2.455 1.00 79.06 94 LEU A CA 1
ATOM 758 C C . LEU A 1 94 ? 11.758 4.697 -1.142 1.00 79.06 94 LEU A C 1
ATOM 760 O O . LEU A 1 94 ? 10.767 5.232 -0.644 1.00 79.06 94 LEU A O 1
ATOM 764 N N . SER A 1 95 ? 12.412 3.706 -0.530 1.00 80.50 95 SER A N 1
ATOM 765 C CA . SER A 1 95 ? 12.004 3.176 0.778 1.00 80.50 95 SER A CA 1
ATOM 766 C C . SER A 1 95 ? 12.135 4.225 1.884 1.00 80.50 95 SER A C 1
ATOM 768 O O . SER A 1 95 ? 11.239 4.362 2.721 1.00 80.50 95 SER A O 1
ATOM 770 N N . GLN A 1 96 ? 13.231 4.992 1.882 1.00 84.06 96 GLN A N 1
ATOM 771 C CA . GLN A 1 96 ? 13.431 6.080 2.835 1.00 84.06 96 GLN A CA 1
ATOM 772 C C . GLN A 1 96 ? 12.387 7.182 2.630 1.00 84.06 96 GLN A C 1
ATOM 774 O O . GLN A 1 96 ? 11.760 7.609 3.598 1.00 84.06 96 GLN A O 1
ATOM 779 N N . HIS A 1 97 ? 12.141 7.590 1.382 1.00 83.94 97 HIS A N 1
ATOM 780 C CA . HIS A 1 97 ? 11.140 8.602 1.063 1.00 83.94 97 HIS A CA 1
ATOM 781 C C . HIS A 1 97 ? 9.740 8.167 1.501 1.00 83.94 97 HIS A C 1
ATOM 783 O O . HIS A 1 97 ? 9.024 8.942 2.133 1.00 83.94 97 HIS A O 1
ATOM 789 N N . PHE A 1 98 ? 9.363 6.917 1.229 1.00 82.31 98 PHE A N 1
ATOM 790 C CA . PHE A 1 98 ? 8.092 6.348 1.668 1.00 82.31 98 PHE A CA 1
ATOM 791 C C . PHE A 1 98 ? 7.945 6.414 3.194 1.00 82.31 98 PHE A C 1
ATOM 793 O O . PHE A 1 98 ? 6.955 6.938 3.708 1.00 82.31 98 PHE A O 1
ATOM 800 N N . GLY A 1 99 ? 8.967 5.965 3.931 1.00 80.56 99 GLY A N 1
ATOM 801 C CA . GLY A 1 99 ? 8.982 6.022 5.393 1.00 80.56 99 GLY A CA 1
ATOM 802 C C . GLY A 1 99 ? 8.899 7.449 5.944 1.00 80.56 99 GLY A C 1
ATOM 803 O O . GLY A 1 99 ? 8.106 7.716 6.847 1.00 80.56 99 GLY A O 1
ATOM 804 N N . GLU A 1 100 ? 9.661 8.390 5.380 1.00 84.62 100 GLU A N 1
ATOM 805 C CA . GLU A 1 100 ? 9.641 9.803 5.781 1.00 84.62 100 GLU A CA 1
ATOM 806 C C . GLU A 1 100 ? 8.260 10.443 5.608 1.00 84.62 100 GLU A C 1
ATOM 808 O O . GLU A 1 100 ? 7.860 11.278 6.425 1.00 84.62 100 GLU A O 1
ATOM 813 N N . LYS A 1 101 ? 7.513 10.055 4.568 1.00 80.31 101 LYS A N 1
ATOM 814 C CA . LYS A 1 101 ? 6.155 10.562 4.342 1.00 80.31 101 LYS A CA 1
ATOM 815 C C . LYS A 1 101 ? 5.161 10.011 5.352 1.00 80.31 101 LYS A C 1
ATOM 817 O O . LYS A 1 101 ? 4.365 10.790 5.862 1.00 80.31 101 LYS A O 1
ATOM 822 N N . LEU A 1 102 ? 5.262 8.732 5.706 1.00 80.12 102 LEU A N 1
ATOM 823 C CA . LEU A 1 102 ? 4.393 8.114 6.714 1.00 80.12 102 LEU A CA 1
ATOM 824 C C . LEU A 1 102 ? 4.619 8.656 8.132 1.00 80.12 102 LEU A C 1
ATOM 826 O O . LEU A 1 102 ? 3.712 8.627 8.953 1.00 80.12 102 LEU A O 1
ATOM 830 N N . VAL A 1 103 ? 5.821 9.142 8.451 1.00 77.38 103 VAL A N 1
ATOM 831 C CA . VAL A 1 103 ? 6.096 9.777 9.757 1.00 77.38 103 VAL A CA 1
ATOM 832 C C . VAL A 1 103 ? 5.547 11.209 9.821 1.00 77.38 103 VAL A C 1
ATOM 834 O O . VAL A 1 103 ? 5.337 11.744 10.908 1.00 77.38 103 VAL A O 1
ATOM 837 N N . ARG A 1 104 ? 5.329 11.847 8.666 1.00 59.62 104 ARG A N 1
ATOM 838 C CA . ARG A 1 104 ? 4.859 13.236 8.549 1.00 59.62 104 ARG A CA 1
ATOM 839 C C . ARG A 1 104 ? 3.375 13.363 8.175 1.00 59.62 104 ARG A C 1
ATOM 841 O O . ARG A 1 104 ? 2.931 14.495 7.987 1.00 59.62 104 ARG A O 1
ATOM 848 N N . SER A 1 105 ? 2.660 12.246 8.027 1.00 57.00 105 SER A N 1
ATOM 849 C CA . SER A 1 105 ? 1.219 12.175 7.735 1.00 57.00 105 SER A CA 1
ATOM 850 C C . SER A 1 105 ? 0.369 12.286 8.992 1.00 57.00 105 SER A C 1
ATOM 852 O O . SER A 1 105 ? 0.733 11.603 9.977 1.00 57.00 105 SER A O 1
#

pLDDT: mean 86.88, std 7.62, range [57.0, 95.5]

Secondary structure (DSSP, 8-state):
-EEE-----TTS--SB-HHHHHHHHHTT-----EEEESS--TTSSBTT--SPPBTTB--EEEETTTTEEEE-S-SSSEEEE--S---HHHHHHHHHHHHHHHH--

Organism: NCBI:t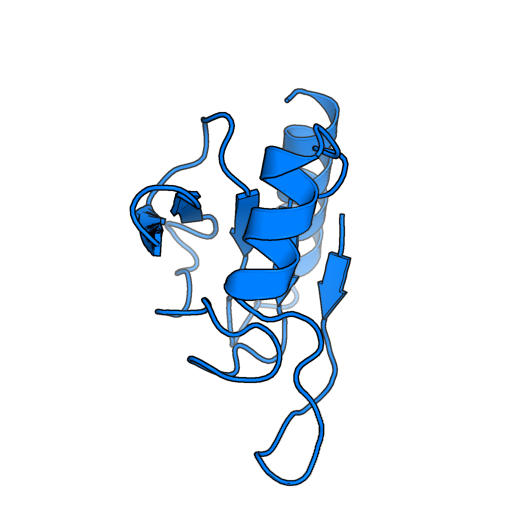xid890382

InterPro domains:
  IPR051168 Alpha-aminoadipic semialdehyde synthase [PTHR11133] (12-103)

Sequence (105 aa):
MLVNGMYWDDRFPRLMSKKQLKEMYDAGDRKLLGIADITCDIRGSIEWTEYATEIEKPFALYDIQQGRMRDGLHGDEVMMMTMDQLPSELAMELSQHFGEKLVRS